Protein AF-K0TPM8-F1 (afdb_monomer_lite)

Foldseek 3Di:
DPPPCLQVQQQPQQVNLQCLQVLFPPVVSNVVSSVVSCCVPPVPDDQQQKWKDKPNDTQDHRHDGDDDDPVSRVVSSVLSVVQDADPPDDPGPDDGDGDMDMDSNDPDDDDDDDHHHDYPVNVVVVVPPPD

Radius of gyration: 16.1 Å; chains: 1; bounding box: 40×42×44 Å

Organism: Thalassiosira oceanica (NCBI:txid159749)

pLDDT: mean 89.98, std 9.5, range [52.56, 98.12]

Secondary structure (DSSP, 8-state):
----SHHHHHHT-HHHHHHHHTT---HHHHHHHHHHHHHHH-TTS--TT-EEEETTEEEEETTEE---SHHHHHHHHHHHHHTPPPSSSSS-S------EEEE-SS-------------HHHHHHHHTS--

InterPro domains:
  IPR002813 Arginine biosynthesis protein ArgJ [PF01960] (10-131)
  IPR002813 Arginine biosynthesis protein ArgJ [PTHR23100] (10-131)
  IPR016117 ArgJ-like domain superfamily [SSF56266] (10-128)
  IPR042195 ArgJ beta chain, C-terminal domain [G3DSA:3.10.20.340] (7-131)

Structure (mmCIF, N/CA/C/O backbone):
data_AF-K0TPM8-F1
#
_entry.id   AF-K0TPM8-F1
#
loop_
_atom_site.group_PDB
_atom_site.id
_atom_site.type_symbol
_atom_site.label_atom_id
_atom_site.label_alt_id
_atom_site.label_comp_id
_atom_site.label_asym_id
_atom_site.label_entity_id
_atom_site.label_seq_id
_atom_site.pdbx_PDB_ins_code
_atom_site.Cartn_x
_atom_site.Cartn_y
_atom_site.Cartn_z
_atom_site.occupancy
_atom_site.B_iso_or_equiv
_atom_site.auth_seq_id
_atom_site.auth_comp_id
_atom_site.auth_asym_id
_atom_site.auth_atom_id
_atom_site.pdbx_PDB_model_num
ATOM 1 N N . THR A 1 1 ? 8.394 -7.664 -21.136 1.00 52.56 1 THR A N 1
ATOM 2 C CA . THR A 1 1 ? 8.492 -8.964 -20.435 1.00 52.56 1 THR A CA 1
ATOM 3 C C . THR A 1 1 ? 7.473 -8.913 -19.336 1.00 52.56 1 THR A C 1
ATOM 5 O O . THR A 1 1 ? 7.536 -7.970 -18.568 1.00 52.56 1 THR A O 1
ATOM 8 N N . THR A 1 2 ? 6.508 -9.832 -19.257 1.00 66.00 2 THR A N 1
ATOM 9 C CA . THR A 1 2 ? 5.529 -9.771 -18.161 1.00 66.00 2 THR A CA 1
ATOM 10 C C . THR A 1 2 ? 6.274 -9.907 -16.834 1.00 66.00 2 THR A C 1
ATOM 12 O O . THR A 1 2 ? 6.936 -10.918 -16.597 1.00 66.00 2 THR A O 1
ATOM 15 N N . ARG A 1 3 ? 6.219 -8.869 -15.996 1.00 77.75 3 ARG A N 1
ATOM 16 C CA . ARG A 1 3 ? 6.777 -8.892 -14.644 1.00 77.75 3 ARG A CA 1
ATOM 17 C C . ARG A 1 3 ? 5.865 -9.796 -13.819 1.00 77.75 3 ARG A C 1
ATOM 19 O O . ARG A 1 3 ? 4.760 -9.399 -13.482 1.00 77.75 3 ARG A O 1
ATOM 26 N N . VAL A 1 4 ? 6.281 -11.039 -13.585 1.00 81.12 4 VAL A N 1
ATOM 27 C CA . VAL A 1 4 ? 5.528 -12.035 -12.800 1.00 81.12 4 VAL A CA 1
ATOM 28 C C . VAL A 1 4 ? 6.154 -12.146 -11.412 1.00 81.12 4 VAL A C 1
ATOM 30 O O . VAL A 1 4 ? 7.380 -12.153 -11.295 1.00 81.12 4 VAL A O 1
ATOM 33 N N . GLY A 1 5 ? 5.336 -12.253 -10.366 1.00 87.88 5 GLY A N 1
ATOM 34 C CA . GLY A 1 5 ? 5.773 -12.459 -8.985 1.00 87.88 5 GLY A CA 1
ATOM 35 C C . GLY A 1 5 ? 5.841 -11.192 -8.129 1.00 87.88 5 GLY A C 1
ATOM 36 O O . GLY A 1 5 ? 6.087 -11.300 -6.924 1.00 87.88 5 GLY A O 1
ATOM 37 N N . TRP A 1 6 ? 5.598 -10.004 -8.697 1.00 91.44 6 TRP A N 1
ATOM 38 C CA . TRP A 1 6 ? 5.507 -8.765 -7.910 1.00 91.44 6 TRP A CA 1
ATOM 39 C C . TRP A 1 6 ? 4.294 -8.804 -6.979 1.00 91.44 6 TRP A C 1
ATOM 41 O O . TRP A 1 6 ? 4.359 -8.300 -5.860 1.00 91.44 6 TRP A O 1
ATOM 51 N N . 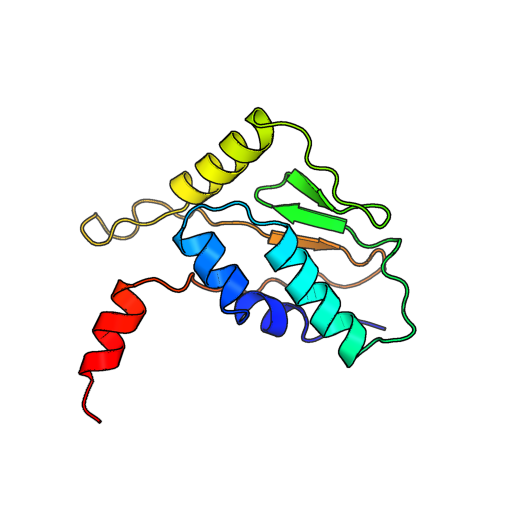GLU A 1 7 ? 3.216 -9.453 -7.415 1.00 93.12 7 GLU A N 1
ATOM 52 C CA . GLU A 1 7 ? 1.956 -9.587 -6.697 1.00 93.12 7 GLU A CA 1
ATOM 53 C C . GLU A 1 7 ? 2.161 -10.337 -5.378 1.00 93.12 7 GLU A C 1
ATOM 55 O O . GLU A 1 7 ? 1.778 -9.865 -4.305 1.00 93.12 7 GLU A O 1
ATOM 60 N N . GLY A 1 8 ? 2.894 -11.453 -5.443 1.00 93.88 8 GLY A N 1
ATOM 61 C CA . GLY A 1 8 ? 3.313 -12.220 -4.278 1.00 93.88 8 GLY A CA 1
ATOM 62 C C . GLY A 1 8 ? 4.295 -11.446 -3.399 1.00 93.88 8 GLY A C 1
ATOM 63 O O . GLY A 1 8 ? 4.244 -11.557 -2.176 1.00 93.88 8 GLY A O 1
ATOM 64 N N . HIS A 1 9 ? 5.181 -10.645 -3.993 1.00 95.38 9 HIS A N 1
ATOM 65 C CA . HIS A 1 9 ? 6.142 -9.845 -3.237 1.00 95.38 9 HIS A CA 1
ATOM 66 C C . HIS A 1 9 ? 5.465 -8.734 -2.422 1.00 95.38 9 HIS A C 1
ATOM 68 O O . HIS A 1 9 ? 5.806 -8.527 -1.258 1.00 95.38 9 HIS A O 1
ATOM 74 N N . LEU A 1 10 ? 4.482 -8.050 -3.011 1.00 96.25 10 LEU A N 1
ATOM 75 C CA . LEU A 1 10 ? 3.739 -6.984 -2.349 1.00 96.25 10 LEU A CA 1
ATOM 76 C C . LEU A 1 10 ? 2.854 -7.528 -1.225 1.00 96.25 10 LEU A C 1
ATOM 78 O O . LEU A 1 10 ? 2.956 -7.058 -0.092 1.00 96.25 10 LEU A O 1
ATOM 82 N N . VAL A 1 11 ? 2.016 -8.528 -1.521 1.00 96.31 11 VAL A N 1
ATOM 83 C CA . VAL A 1 11 ? 1.023 -9.049 -0.565 1.00 96.31 11 VAL A CA 1
ATOM 84 C C . VAL A 1 11 ? 1.669 -9.689 0.669 1.00 96.31 11 VAL A C 1
ATOM 86 O O . VAL A 1 11 ? 1.079 -9.714 1.747 1.00 96.31 11 VAL A O 1
ATOM 89 N N . ASN A 1 12 ? 2.909 -10.170 0.529 1.00 96.50 12 ASN A N 1
ATOM 90 C CA . ASN A 1 12 ? 3.683 -10.762 1.617 1.00 96.50 12 ASN A CA 1
ATOM 91 C C . ASN A 1 12 ? 4.626 -9.772 2.315 1.00 96.50 12 ASN A C 1
ATOM 93 O O . ASN A 1 12 ? 5.325 -10.173 3.244 1.00 96.50 12 ASN A O 1
ATOM 97 N N . SER A 1 13 ? 4.662 -8.497 1.913 1.00 97.81 13 SER A N 1
ATOM 98 C CA . SER A 1 13 ? 5.495 -7.484 2.566 1.00 97.81 13 SER A CA 1
ATOM 99 C C . SER A 1 13 ? 4.988 -7.209 3.988 1.00 97.81 13 SER A C 1
ATOM 101 O O . SER A 1 13 ? 3.905 -6.637 4.145 1.00 97.81 13 SER A O 1
ATOM 103 N N . PRO A 1 14 ? 5.756 -7.537 5.050 1.00 97.31 14 PRO A N 1
ATOM 104 C CA . PRO A 1 14 ? 5.297 -7.332 6.423 1.00 97.31 14 PRO A CA 1
ATOM 105 C C . PRO A 1 14 ? 5.017 -5.859 6.725 1.00 97.31 14 PRO A C 1
ATOM 107 O O . PRO A 1 14 ? 4.062 -5.535 7.419 1.00 97.31 14 PRO A O 1
ATOM 110 N N . LEU A 1 15 ? 5.813 -4.948 6.155 1.00 98.00 15 LEU A N 1
ATOM 111 C CA . LEU A 1 15 ? 5.630 -3.511 6.350 1.00 98.00 15 LEU A CA 1
ATOM 112 C C . LEU A 1 15 ? 4.316 -3.016 5.739 1.00 98.00 15 LEU A C 1
ATOM 114 O O . LEU A 1 15 ? 3.630 -2.214 6.374 1.00 98.00 15 LEU A O 1
ATOM 118 N N . VAL A 1 16 ? 3.963 -3.497 4.542 1.00 98.06 16 VAL A N 1
ATOM 119 C CA . VAL A 1 16 ? 2.693 -3.153 3.885 1.00 98.06 16 VAL A CA 1
ATOM 120 C C . VAL A 1 16 ? 1.528 -3.725 4.685 1.00 98.06 16 VAL A C 1
ATOM 122 O O . VAL A 1 16 ? 0.626 -2.980 5.051 1.00 98.06 16 VAL A O 1
ATOM 125 N N . LYS A 1 17 ? 1.592 -5.006 5.067 1.00 98.12 17 LYS A N 1
ATOM 126 C CA . LYS A 1 17 ? 0.560 -5.656 5.889 1.00 98.12 17 LYS A CA 1
ATOM 127 C C . LYS A 1 17 ? 0.328 -4.935 7.224 1.00 98.12 17 LYS A C 1
ATOM 129 O O . LYS A 1 17 ? -0.817 -4.759 7.626 1.00 98.12 17 LYS A O 1
ATOM 134 N N . CYS A 1 18 ? 1.388 -4.473 7.891 1.00 97.75 18 CYS A N 1
ATOM 135 C CA . CYS A 1 18 ? 1.264 -3.692 9.126 1.00 97.75 18 CYS A CA 1
ATOM 136 C C . CYS A 1 18 ? 0.695 -2.284 8.895 1.00 97.75 18 CYS A C 1
ATOM 138 O O . CYS A 1 18 ? 0.010 -1.765 9.767 1.00 97.75 18 CYS A O 1
ATOM 140 N N . ALA A 1 19 ? 0.997 -1.646 7.759 1.00 97.56 19 ALA A N 1
ATOM 141 C CA . ALA A 1 19 ? 0.415 -0.345 7.420 1.00 97.56 19 ALA A CA 1
ATOM 142 C C . ALA A 1 19 ? -1.101 -0.470 7.197 1.00 97.56 19 ALA A C 1
ATOM 144 O O . ALA A 1 19 ? -1.864 0.325 7.736 1.00 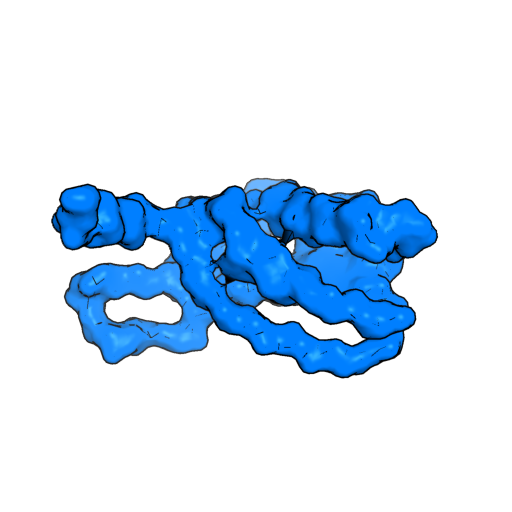97.56 19 ALA A O 1
ATOM 145 N N . ILE A 1 20 ? -1.525 -1.537 6.503 1.00 97.44 20 ILE A N 1
ATOM 146 C CA . ILE A 1 20 ? -2.940 -1.884 6.318 1.00 97.44 20 ILE A CA 1
ATOM 147 C C . ILE A 1 20 ? -3.626 -2.114 7.666 1.00 97.44 20 ILE A C 1
ATOM 149 O O . ILE A 1 20 ? -4.627 -1.466 7.937 1.00 97.44 20 ILE A O 1
ATOM 153 N N . SER A 1 21 ? -3.036 -2.933 8.545 1.00 96.19 21 SER A N 1
ATOM 154 C CA . SER A 1 21 ? -3.585 -3.187 9.889 1.00 96.19 21 SER A CA 1
ATOM 155 C C . SER A 1 21 ? -3.748 -1.912 10.728 1.00 96.19 21 SER A C 1
ATOM 157 O O . SER A 1 21 ? -4.654 -1.810 11.549 1.00 96.19 21 SER A O 1
ATOM 159 N N . GLY A 1 22 ? -2.865 -0.929 10.536 1.00 96.25 22 GLY A N 1
ATOM 160 C CA . GLY A 1 22 ? -2.901 0.343 11.252 1.00 96.25 22 GLY A CA 1
ATOM 161 C C . GLY A 1 22 ? -3.781 1.423 10.621 1.00 96.25 22 GLY A C 1
ATOM 162 O O . GLY A 1 22 ? -3.774 2.536 11.141 1.00 96.25 22 GLY A O 1
ATOM 163 N N . ASN A 1 23 ? -4.473 1.145 9.508 1.00 97.25 23 ASN A N 1
ATOM 164 C CA . ASN A 1 23 ? -5.154 2.158 8.689 1.00 97.25 23 ASN A CA 1
ATOM 165 C C . ASN A 1 23 ? -4.240 3.353 8.331 1.00 97.25 23 ASN A C 1
ATOM 167 O O . ASN A 1 23 ? -4.691 4.497 8.224 1.00 97.25 23 ASN A O 1
ATOM 171 N N . ASP A 1 24 ? -2.940 3.079 8.177 1.00 96.94 24 ASP A N 1
ATOM 172 C CA . ASP A 1 24 ? -1.890 4.047 7.860 1.00 96.94 24 ASP A CA 1
ATOM 173 C C . ASP A 1 24 ? -1.620 4.003 6.347 1.00 96.94 24 ASP A C 1
ATOM 175 O O . ASP A 1 24 ? -1.051 3.009 5.873 1.00 96.94 24 ASP A O 1
ATOM 179 N N . PRO A 1 25 ? -1.999 5.034 5.563 1.00 95.50 25 PRO A N 1
ATOM 180 C CA . PRO A 1 25 ? -1.809 5.070 4.113 1.00 95.50 25 PRO A CA 1
ATOM 181 C C . PRO A 1 25 ? -0.341 5.333 3.738 1.00 95.50 25 PRO A C 1
ATOM 183 O O . PRO A 1 25 ? 0.007 6.277 3.028 1.00 95.50 25 PRO A O 1
ATOM 186 N N . ASN A 1 26 ? 0.553 4.466 4.207 1.00 95.06 26 ASN A N 1
ATOM 187 C CA . ASN A 1 26 ? 1.992 4.582 4.059 1.00 95.06 26 ASN A CA 1
ATOM 188 C C . ASN A 1 26 ? 2.444 4.163 2.657 1.00 95.06 26 ASN A C 1
ATOM 190 O O . ASN A 1 26 ? 2.936 3.056 2.413 1.00 95.06 26 ASN A O 1
ATOM 194 N N . THR A 1 27 ? 2.287 5.080 1.715 1.00 94.25 27 THR A N 1
ATOM 195 C CA . THR A 1 27 ? 2.612 4.870 0.299 1.00 94.25 27 THR A CA 1
ATOM 196 C C . THR A 1 27 ? 4.088 4.582 0.057 1.00 94.25 27 THR A C 1
ATOM 198 O O . THR A 1 27 ? 4.426 3.834 -0.862 1.00 94.25 27 THR A O 1
ATOM 201 N N . GLY A 1 28 ? 4.967 5.073 0.935 1.00 94.75 28 GLY A N 1
ATOM 202 C CA . GLY A 1 28 ? 6.390 4.747 0.930 1.00 94.75 28 GLY A CA 1
ATOM 203 C C . GLY A 1 28 ? 6.663 3.254 1.118 1.00 94.75 28 GLY A C 1
ATOM 204 O O . GLY A 1 28 ? 7.538 2.706 0.450 1.00 94.75 28 GLY A O 1
ATOM 205 N N . ARG A 1 29 ? 5.893 2.557 1.966 1.00 96.81 29 ARG A N 1
ATOM 206 C CA . ARG A 1 29 ? 6.027 1.100 2.149 1.00 96.81 29 ARG A CA 1
ATOM 207 C C . ARG A 1 29 ? 5.560 0.311 0.928 1.00 96.81 29 ARG A C 1
ATOM 209 O O . ARG A 1 29 ? 6.196 -0.683 0.585 1.00 96.81 29 ARG A O 1
ATOM 216 N N . ILE A 1 30 ? 4.498 0.765 0.260 1.00 96.12 30 ILE A N 1
ATOM 217 C CA . ILE A 1 30 ? 3.996 0.156 -0.983 1.00 96.12 30 ILE A CA 1
ATOM 218 C C . ILE A 1 30 ? 5.036 0.327 -2.098 1.00 96.12 30 ILE A C 1
ATOM 220 O O . ILE A 1 30 ? 5.502 -0.658 -2.672 1.00 96.12 30 ILE A O 1
ATOM 224 N N . ALA A 1 31 ? 5.473 1.565 -2.342 1.00 94.88 31 ALA A N 1
ATOM 225 C CA . ALA A 1 31 ? 6.491 1.868 -3.342 1.00 94.88 31 ALA A CA 1
ATOM 226 C C . ALA A 1 31 ? 7.823 1.165 -3.040 1.00 94.88 31 ALA A C 1
ATOM 228 O O . ALA A 1 31 ? 8.464 0.643 -3.947 1.00 94.88 31 ALA A O 1
ATOM 229 N N . GLY A 1 32 ? 8.224 1.090 -1.768 1.00 95.19 32 GLY A N 1
ATOM 230 C CA . GLY A 1 32 ? 9.436 0.395 -1.338 1.00 95.19 32 GLY A CA 1
ATOM 231 C C . GLY A 1 32 ? 9.395 -1.113 -1.594 1.00 95.19 32 GLY A C 1
ATOM 232 O O . GLY A 1 32 ? 10.400 -1.677 -2.024 1.00 95.19 32 GLY A O 1
ATOM 233 N N . ALA A 1 33 ? 8.245 -1.767 -1.392 1.00 96.56 33 ALA A N 1
ATOM 234 C CA . ALA A 1 33 ? 8.079 -3.187 -1.704 1.00 96.56 33 ALA A CA 1
ATOM 235 C C . ALA A 1 33 ? 8.258 -3.454 -3.208 1.00 96.56 33 ALA A C 1
ATOM 237 O O . ALA A 1 33 ? 9.034 -4.326 -3.599 1.00 96.56 33 ALA A O 1
ATOM 238 N N . ILE A 1 34 ? 7.615 -2.653 -4.061 1.00 95.00 34 ILE A N 1
ATOM 239 C CA . ILE A 1 34 ? 7.754 -2.782 -5.519 1.00 95.00 34 ILE A CA 1
ATOM 240 C C . ILE A 1 34 ? 9.154 -2.403 -5.990 1.00 95.00 34 ILE A C 1
ATOM 242 O O . ILE A 1 34 ? 9.746 -3.124 -6.787 1.00 95.00 34 ILE A O 1
ATOM 246 N N . GLY A 1 35 ? 9.733 -1.334 -5.448 1.00 93.00 35 GLY A N 1
ATOM 247 C CA . GLY A 1 35 ? 11.103 -0.927 -5.739 1.00 93.00 35 GLY A CA 1
ATOM 248 C C . GLY A 1 35 ? 12.124 -2.007 -5.377 1.00 93.00 35 GLY A C 1
ATOM 249 O O . GLY A 1 35 ? 13.044 -2.260 -6.151 1.00 93.00 35 GLY A O 1
ATOM 250 N N . SER A 1 36 ? 11.945 -2.700 -4.246 1.00 95.00 36 SER A N 1
ATOM 251 C CA . SER A 1 36 ? 12.804 -3.822 -3.851 1.00 95.00 36 SER A CA 1
ATOM 252 C C . SER A 1 36 ? 12.704 -4.996 -4.827 1.00 95.00 36 SER A C 1
ATOM 254 O O . SER A 1 36 ? 13.730 -5.543 -5.241 1.00 95.00 36 SER A O 1
ATOM 256 N N . PHE A 1 37 ? 11.486 -5.350 -5.245 1.00 94.88 37 PHE A N 1
ATOM 257 C CA . PHE A 1 37 ? 11.260 -6.374 -6.263 1.00 94.88 37 PHE A CA 1
ATOM 258 C C . PHE A 1 37 ? 11.921 -6.000 -7.596 1.00 94.88 37 PHE A C 1
ATOM 260 O O . PHE A 1 37 ? 12.713 -6.776 -8.134 1.00 94.88 37 PHE A O 1
ATOM 267 N N . MET A 1 38 ? 11.654 -4.790 -8.089 1.00 93.62 38 MET A N 1
ATOM 268 C CA . MET A 1 38 ? 12.209 -4.285 -9.343 1.00 93.62 38 MET A CA 1
ATOM 269 C C . MET A 1 38 ? 13.735 -4.246 -9.303 1.00 93.62 38 MET A C 1
ATOM 271 O O . MET A 1 38 ? 14.382 -4.798 -10.184 1.00 93.62 38 MET A O 1
ATOM 275 N N . GLY A 1 39 ? 14.329 -3.698 -8.244 1.00 93.62 39 GLY A N 1
ATOM 276 C CA . GLY A 1 39 ? 15.784 -3.640 -8.105 1.00 93.62 39 GLY A CA 1
ATOM 277 C C . GLY A 1 39 ? 16.450 -5.020 -8.053 1.00 93.62 39 GLY A C 1
ATOM 278 O O . GLY A 1 39 ? 17.578 -5.171 -8.514 1.00 93.62 39 GLY A O 1
ATOM 279 N N . LYS A 1 40 ? 15.765 -6.041 -7.522 1.00 95.25 40 LYS A N 1
ATOM 280 C CA . LYS A 1 40 ? 16.300 -7.405 -7.420 1.00 95.25 40 LYS A CA 1
ATOM 281 C C . LYS A 1 40 ? 16.166 -8.208 -8.715 1.00 95.25 40 LYS A C 1
ATOM 283 O O . LYS A 1 40 ? 17.089 -8.941 -9.061 1.00 95.25 40 LYS A O 1
ATOM 288 N N . PHE A 1 41 ? 15.019 -8.124 -9.385 1.00 93.44 41 PHE A N 1
ATOM 289 C CA . PHE A 1 41 ? 14.686 -8.999 -10.516 1.00 93.44 41 PHE A CA 1
ATOM 290 C C . PHE A 1 41 ? 14.762 -8.297 -11.878 1.00 93.44 41 PHE A C 1
ATOM 292 O O . PHE A 1 41 ? 14.994 -8.959 -12.887 1.00 93.44 41 PHE A O 1
ATOM 299 N N . PHE A 1 42 ? 14.637 -6.970 -11.905 1.00 92.31 42 PHE A N 1
ATOM 300 C CA . PHE A 1 42 ? 14.591 -6.137 -13.109 1.00 92.31 42 PHE A CA 1
ATOM 301 C C . PHE A 1 42 ? 15.476 -4.874 -12.973 1.00 92.31 42 PHE A C 1
ATOM 303 O O . PHE A 1 42 ? 15.008 -3.760 -13.205 1.00 92.31 42 PHE A O 1
ATOM 310 N N . PRO A 1 43 ? 16.772 -5.003 -12.615 1.00 92.62 43 PRO A N 1
ATOM 311 C CA . PRO A 1 43 ? 17.623 -3.868 -12.224 1.00 92.62 43 PRO A CA 1
ATOM 312 C C . PRO A 1 43 ? 17.885 -2.837 -13.333 1.00 92.62 43 PRO A C 1
ATOM 314 O O . PRO A 1 43 ? 18.297 -1.719 -13.039 1.00 92.62 43 PRO A O 1
ATOM 317 N N . ASN A 1 44 ? 17.680 -3.212 -14.598 1.00 91.00 44 ASN A N 1
ATOM 318 C CA . ASN A 1 44 ? 17.907 -2.347 -15.759 1.00 91.00 44 ASN A CA 1
ATOM 319 C C . ASN A 1 44 ? 16.605 -1.788 -16.350 1.00 91.00 44 ASN A C 1
ATOM 321 O O . ASN A 1 44 ? 16.648 -1.088 -17.361 1.00 91.00 44 ASN A O 1
ATOM 325 N N . GLU A 1 45 ? 15.452 -2.133 -15.777 1.00 88.00 45 GLU A N 1
ATOM 326 C CA . GLU A 1 45 ? 14.169 -1.662 -16.279 1.00 88.00 45 GLU A CA 1
ATOM 327 C C . GLU A 1 45 ? 13.791 -0.325 -15.644 1.00 88.00 45 GLU A C 1
ATOM 329 O O . GLU A 1 45 ? 14.004 -0.083 -14.455 1.00 88.00 45 GLU A O 1
ATOM 334 N N . SER A 1 46 ? 13.227 0.560 -16.464 1.00 86.00 46 SER A N 1
ATOM 335 C CA . SER A 1 46 ? 12.735 1.849 -15.997 1.00 86.00 46 SER A CA 1
ATOM 336 C C . SER A 1 46 ? 11.452 1.671 -15.190 1.00 86.00 46 SER A C 1
ATOM 338 O O . SER A 1 46 ? 10.588 0.872 -15.540 1.00 86.00 46 SER A O 1
ATOM 340 N N . VAL A 1 47 ? 11.310 2.477 -14.141 1.00 85.00 47 VAL A N 1
ATOM 341 C CA . VAL A 1 47 ? 10.062 2.638 -13.377 1.00 85.00 47 VAL A CA 1
ATOM 342 C C . VAL A 1 47 ? 9.387 3.983 -13.667 1.00 85.00 47 VAL A C 1
ATOM 344 O O . VAL A 1 47 ? 8.476 4.383 -12.952 1.00 85.00 47 VAL A O 1
ATOM 347 N N . ALA A 1 48 ? 9.849 4.714 -14.688 1.00 86.94 48 ALA A N 1
ATOM 348 C CA . ALA A 1 48 ? 9.336 6.047 -15.011 1.00 86.94 48 ALA A CA 1
ATOM 349 C C . ALA A 1 48 ? 7.847 6.026 -15.389 1.00 86.94 48 ALA A C 1
ATOM 351 O O . ALA A 1 48 ? 7.099 6.897 -14.949 1.00 86.94 48 ALA A O 1
ATOM 352 N N . ASP A 1 49 ? 7.435 4.999 -16.134 1.00 89.62 49 ASP A N 1
ATOM 353 C CA . ASP A 1 49 ? 6.060 4.820 -16.613 1.00 89.62 49 ASP A CA 1
ATOM 354 C C . ASP A 1 49 ? 5.171 4.074 -15.602 1.00 89.62 49 ASP A C 1
ATOM 356 O O . ASP A 1 49 ? 3.991 3.843 -15.854 1.00 89.62 49 ASP A O 1
ATOM 360 N N . MET A 1 50 ? 5.724 3.703 -14.440 1.00 92.44 50 MET A N 1
ATOM 361 C CA . MET A 1 50 ? 4.978 3.023 -13.387 1.00 92.44 50 MET A CA 1
ATOM 362 C C . MET A 1 50 ? 4.021 3.988 -12.685 1.00 92.44 50 MET A C 1
ATOM 364 O O . MET A 1 50 ? 4.388 5.117 -12.337 1.00 92.44 50 MET A O 1
ATOM 368 N N . SER A 1 51 ? 2.822 3.500 -12.379 1.00 95.44 51 SER A N 1
ATOM 369 C CA . SER A 1 51 ? 1.900 4.155 -11.461 1.00 95.44 51 SER A CA 1
ATOM 370 C C . SER A 1 51 ? 1.426 3.212 -10.360 1.00 95.44 51 SER A C 1
ATOM 372 O O . SER A 1 51 ? 1.315 2.002 -10.552 1.00 95.44 51 SER A O 1
ATOM 374 N N . LEU A 1 52 ? 1.174 3.782 -9.184 1.00 96.06 52 LEU A N 1
ATOM 375 C CA . LEU A 1 52 ? 0.616 3.072 -8.039 1.00 96.06 52 LEU A CA 1
ATOM 376 C C . LEU A 1 52 ? -0.667 3.773 -7.609 1.00 96.06 52 LEU A C 1
ATOM 378 O O . LEU A 1 52 ? -0.714 5.010 -7.564 1.00 96.06 52 LEU A O 1
ATOM 382 N N . THR A 1 53 ? -1.675 2.994 -7.231 1.00 97.12 53 THR A N 1
ATOM 383 C CA . THR A 1 53 ? -2.921 3.501 -6.659 1.00 97.12 53 THR A CA 1
ATOM 384 C C . THR A 1 53 ? -3.238 2.851 -5.316 1.00 97.12 53 THR A C 1
ATOM 386 O O . THR A 1 53 ? -2.851 1.713 -5.060 1.00 97.12 53 THR A O 1
ATOM 389 N N . LEU A 1 54 ? -3.940 3.585 -4.453 1.00 97.50 54 LEU A N 1
ATOM 390 C CA . LEU A 1 54 ? -4.504 3.100 -3.192 1.00 97.50 54 LEU A CA 1
ATOM 391 C C . LEU A 1 54 ? -5.942 3.610 -3.077 1.00 97.50 54 LEU A C 1
ATOM 393 O O . LEU A 1 54 ? -6.164 4.813 -3.216 1.00 97.50 54 LEU A O 1
ATOM 397 N N . GLY A 1 55 ? -6.914 2.717 -2.882 1.00 95.62 55 GLY A N 1
ATOM 398 C CA . GLY A 1 55 ? -8.337 3.080 -2.828 1.00 95.62 55 GLY A CA 1
ATOM 399 C C . GLY A 1 55 ? -8.801 3.849 -4.070 1.00 95.62 55 GLY A C 1
ATOM 400 O O . GLY A 1 55 ? -9.550 4.819 -3.977 1.00 95.62 55 GLY A O 1
ATOM 401 N N . GLY A 1 56 ? -8.252 3.504 -5.239 1.00 94.44 56 GLY A N 1
ATOM 402 C CA . GLY A 1 56 ? -8.509 4.200 -6.504 1.00 94.44 56 GLY A CA 1
ATOM 403 C C . GLY A 1 56 ? -7.794 5.548 -6.684 1.00 94.44 56 GLY A C 1
ATOM 404 O O . GLY A 1 56 ? -7.860 6.120 -7.772 1.00 94.44 56 GLY A O 1
ATOM 405 N N . LYS A 1 57 ? -7.065 6.061 -5.685 1.00 95.31 57 LYS A N 1
ATOM 406 C CA . LYS A 1 57 ? -6.262 7.284 -5.831 1.00 95.31 57 LYS A CA 1
ATOM 407 C C . LYS A 1 57 ? -4.866 6.991 -6.328 1.00 95.31 57 LYS A C 1
ATOM 409 O O . LYS A 1 57 ? -4.190 6.133 -5.775 1.00 95.31 57 LYS A O 1
ATOM 414 N N . CYS A 1 58 ? -4.396 7.765 -7.300 1.00 95.38 58 CYS A N 1
ATOM 415 C CA . CYS A 1 58 ? -2.993 7.745 -7.696 1.00 95.38 58 CYS A CA 1
ATOM 416 C C . CYS A 1 58 ? -2.117 8.260 -6.549 1.00 95.38 58 CYS A C 1
ATOM 418 O O . CYS A 1 58 ? -2.321 9.370 -6.062 1.00 95.38 58 CYS A O 1
ATOM 420 N N . ILE A 1 59 ? -1.153 7.443 -6.126 1.00 95.06 59 ILE A N 1
ATOM 421 C CA . ILE A 1 59 ? -0.209 7.768 -5.051 1.00 95.06 59 ILE A CA 1
ATOM 422 C C . ILE A 1 59 ? 1.218 7.957 -5.564 1.00 95.06 59 ILE A C 1
ATOM 424 O O . ILE A 1 59 ? 2.016 8.663 -4.948 1.00 95.06 59 ILE A O 1
ATOM 428 N N . PHE A 1 60 ? 1.533 7.364 -6.714 1.00 94.31 60 PHE A N 1
ATOM 429 C CA . PHE A 1 60 ? 2.824 7.469 -7.375 1.00 94.31 60 PHE A CA 1
ATOM 430 C C . PHE A 1 60 ? 2.616 7.453 -8.885 1.00 94.31 60 PHE A C 1
ATOM 432 O O . PHE A 1 60 ? 1.884 6.609 -9.395 1.00 94.31 60 PHE A O 1
ATOM 439 N N . SER A 1 61 ? 3.255 8.373 -9.600 1.00 93.56 61 SER A N 1
ATOM 440 C CA . SER A 1 61 ? 3.313 8.372 -11.066 1.00 93.56 61 SER A CA 1
ATOM 441 C C . SER A 1 61 ? 4.487 9.217 -11.545 1.00 93.56 61 SER A C 1
ATOM 443 O O . SER A 1 61 ? 4.937 10.119 -10.834 1.00 93.56 61 SER A O 1
ATOM 445 N N . ASN A 1 62 ? 4.978 8.961 -12.761 1.00 89.44 62 ASN A N 1
ATOM 446 C CA . ASN A 1 62 ? 6.069 9.734 -13.369 1.00 89.44 62 ASN A CA 1
ATOM 447 C C . ASN A 1 62 ? 7.312 9.821 -12.460 1.00 89.44 62 ASN A C 1
ATOM 449 O O . ASN A 1 62 ? 7.926 10.881 -12.319 1.00 89.44 62 ASN A O 1
ATOM 453 N N . GLY A 1 63 ? 7.639 8.721 -11.775 1.00 87.50 63 GLY A N 1
ATOM 454 C CA . GLY A 1 63 ? 8.804 8.635 -10.891 1.00 87.50 63 GLY A CA 1
ATOM 455 C C . GLY A 1 63 ? 8.707 9.409 -9.569 1.00 87.50 63 GLY A C 1
ATOM 456 O O . GLY A 1 63 ? 9.728 9.573 -8.902 1.00 87.50 63 GLY A O 1
ATOM 457 N N . LYS A 1 64 ? 7.527 9.903 -9.172 1.00 90.88 64 LYS A N 1
ATOM 458 C CA . LYS A 1 64 ? 7.342 10.669 -7.929 1.00 90.88 64 LYS A CA 1
ATOM 459 C C . LYS A 1 64 ? 6.048 10.314 -7.202 1.00 90.88 64 LYS A C 1
ATOM 461 O O . LYS A 1 64 ? 5.064 9.903 -7.815 1.00 90.88 64 LYS A O 1
ATOM 466 N N . PHE A 1 65 ? 6.037 10.537 -5.890 1.00 92.38 65 PHE A N 1
ATOM 467 C CA . PHE A 1 65 ? 4.797 10.547 -5.116 1.00 92.38 65 PHE A CA 1
ATOM 468 C C . PHE A 1 65 ? 3.946 11.754 -5.513 1.00 92.38 65 PHE A C 1
ATOM 470 O O . PHE A 1 65 ? 4.477 12.839 -5.757 1.00 92.38 65 PHE A O 1
ATOM 477 N N . VAL A 1 66 ? 2.634 11.548 -5.599 1.00 91.75 66 VAL A N 1
ATOM 478 C CA . VAL A 1 66 ? 1.665 12.573 -6.033 1.00 91.75 66 VAL A CA 1
ATOM 479 C C . VAL A 1 66 ? 0.576 12.841 -4.991 1.00 91.75 66 VAL A C 1
ATOM 481 O O . VAL A 1 66 ? -0.462 13.414 -5.305 1.00 91.75 66 VAL A O 1
ATOM 484 N N . LEU A 1 67 ? 0.808 12.423 -3.745 1.00 85.06 67 LEU A N 1
ATOM 485 C CA . LEU A 1 67 ? -0.056 12.752 -2.617 1.00 85.06 67 LEU A CA 1
ATOM 486 C C . LEU A 1 67 ? 0.250 14.152 -2.091 1.00 85.06 67 LEU A C 1
ATOM 488 O O . LEU A 1 67 ? 1.403 14.461 -1.796 1.00 85.06 67 LEU A O 1
ATOM 492 N N . GLU A 1 68 ? -0.787 14.974 -1.934 1.00 80.75 68 GLU A N 1
ATOM 493 C CA . GLU A 1 68 ? -0.664 16.340 -1.425 1.00 80.75 68 GLU A CA 1
ATOM 494 C C . GLU A 1 68 ? -1.722 16.626 -0.348 1.00 80.75 68 GLU A C 1
ATOM 496 O O . GLU A 1 68 ? -2.925 16.595 -0.610 1.00 80.75 68 GLU A O 1
ATOM 501 N N . GLY A 1 69 ? -1.250 16.955 0.859 1.00 86.25 69 GLY A N 1
ATOM 502 C CA . GLY A 1 69 ? -2.047 17.510 1.955 1.00 86.25 69 GLY A CA 1
ATOM 503 C C . GLY A 1 69 ? -2.791 16.500 2.839 1.00 86.25 69 GLY A C 1
ATOM 504 O O . GLY A 1 69 ? -3.221 15.431 2.406 1.00 86.25 69 GLY A O 1
ATOM 505 N N . ASP A 1 70 ? -3.019 16.912 4.087 1.00 89.31 70 ASP A N 1
ATOM 506 C CA . ASP A 1 70 ? -3.640 16.116 5.157 1.00 89.31 70 ASP A CA 1
ATOM 507 C C . ASP A 1 70 ? -5.036 15.580 4.798 1.00 89.31 70 ASP A C 1
ATOM 509 O O . ASP A 1 70 ? -5.474 14.547 5.301 1.00 89.31 70 ASP A O 1
ATOM 513 N N . ALA A 1 71 ? -5.762 16.280 3.922 1.00 91.56 71 ALA A N 1
ATOM 514 C CA . ALA A 1 71 ? -7.090 15.863 3.483 1.00 91.56 71 ALA A CA 1
ATOM 515 C C . ALA A 1 71 ? -7.049 14.539 2.707 1.00 91.56 71 ALA A C 1
ATOM 517 O O . ALA A 1 71 ? -7.918 13.692 2.906 1.00 91.56 71 ALA A O 1
ATOM 518 N N . VAL A 1 72 ? -6.037 14.349 1.854 1.00 91.94 72 VAL A N 1
ATOM 519 C CA . VAL A 1 72 ? -5.899 13.127 1.055 1.00 91.94 72 VAL A CA 1
ATOM 520 C C . VAL A 1 72 ? -5.435 11.967 1.930 1.00 91.94 72 VAL A C 1
ATOM 522 O O . VAL A 1 72 ? -5.970 10.869 1.805 1.00 91.94 72 VAL A O 1
ATOM 525 N N . GLU A 1 73 ? -4.503 12.207 2.855 1.00 92.62 73 GLU A N 1
ATOM 526 C CA . GLU A 1 73 ? -4.093 11.190 3.833 1.00 92.62 73 GLU A CA 1
ATOM 527 C C . GLU A 1 73 ? -5.277 10.727 4.683 1.00 92.62 73 GLU A C 1
ATOM 529 O O . GLU A 1 73 ? -5.503 9.528 4.836 1.00 92.62 73 GLU A O 1
ATOM 534 N N . LYS A 1 74 ? -6.095 11.667 5.170 1.00 95.44 74 LYS A N 1
ATOM 535 C CA . LYS A 1 74 ? -7.302 11.344 5.933 1.00 95.44 74 LYS A CA 1
ATOM 536 C C . LYS A 1 74 ? -8.307 10.541 5.112 1.00 95.44 74 LYS A C 1
ATOM 538 O O . LYS A 1 74 ? -8.915 9.615 5.634 1.00 95.44 74 LYS A O 1
ATOM 543 N N . GLU A 1 75 ? -8.493 10.883 3.843 1.00 96.00 75 GLU A N 1
ATOM 544 C CA . GLU A 1 75 ? -9.393 10.146 2.958 1.00 96.00 75 GLU A CA 1
ATOM 545 C C . GLU A 1 75 ? -8.930 8.701 2.742 1.00 96.00 75 GLU A C 1
ATOM 547 O O . GLU A 1 75 ? -9.740 7.782 2.838 1.00 96.00 75 GLU A O 1
ATOM 552 N N . LEU A 1 76 ? -7.633 8.486 2.515 1.00 96.75 76 LEU A N 1
ATOM 553 C CA . LEU A 1 76 ? -7.070 7.144 2.357 1.00 96.75 76 LEU A CA 1
ATOM 554 C C . LEU A 1 76 ? -7.122 6.339 3.657 1.00 96.75 76 LEU A C 1
ATOM 556 O O . LEU A 1 76 ? -7.471 5.163 3.627 1.00 96.75 76 LEU A O 1
ATOM 560 N N . SER A 1 77 ? -6.834 6.971 4.796 1.00 97.25 77 SER A N 1
ATOM 561 C CA . SER A 1 77 ? -6.967 6.336 6.109 1.00 97.25 77 SER A CA 1
ATOM 562 C C . SER A 1 77 ? -8.418 5.927 6.392 1.00 97.25 77 SER A C 1
ATOM 564 O O . SER A 1 77 ? -8.661 4.801 6.819 1.00 97.25 77 SER A O 1
ATOM 566 N N . ASN A 1 78 ? -9.393 6.785 6.066 1.00 97.56 78 ASN A N 1
ATOM 567 C CA . ASN A 1 78 ? -10.816 6.451 6.170 1.00 97.56 78 ASN A CA 1
ATOM 568 C C . ASN A 1 78 ? -11.198 5.289 5.248 1.00 97.56 78 ASN A C 1
ATOM 570 O O . ASN A 1 78 ? -11.898 4.388 5.685 1.00 97.56 78 ASN A O 1
ATOM 574 N N . HIS A 1 79 ? -10.717 5.275 4.002 1.00 97.44 79 HIS A N 1
ATOM 575 C CA . HIS A 1 79 ? -10.948 4.157 3.087 1.00 97.44 79 HIS A CA 1
ATOM 576 C C . HIS A 1 79 ? -10.429 2.827 3.664 1.00 97.44 79 HIS A C 1
ATOM 578 O O . HIS A 1 79 ? -11.121 1.813 3.591 1.00 97.44 79 HIS A O 1
ATOM 584 N N . MET A 1 80 ? -9.240 2.837 4.278 1.00 97.50 80 MET A N 1
ATOM 585 C CA . MET A 1 80 ? -8.676 1.654 4.934 1.00 97.50 80 MET A CA 1
ATOM 586 C C . MET A 1 80 ? -9.511 1.223 6.143 1.00 97.50 80 MET A C 1
ATOM 588 O O . MET A 1 80 ? -9.848 0.047 6.258 1.00 97.50 80 MET A O 1
ATOM 592 N N . ALA A 1 81 ? -9.915 2.179 6.984 1.00 96.31 81 ALA A N 1
ATOM 593 C CA . ALA A 1 81 ? -10.761 1.918 8.145 1.00 96.31 81 ALA A CA 1
ATOM 594 C C . ALA A 1 81 ? -12.145 1.382 7.748 1.00 96.31 81 ALA A C 1
ATOM 596 O O . ALA A 1 81 ? -12.651 0.458 8.376 1.00 96.31 81 ALA A O 1
ATOM 597 N N . ASP A 1 82 ? -12.737 1.898 6.670 1.00 95.19 82 ASP A N 1
ATOM 598 C CA . ASP A 1 82 ? -14.007 1.406 6.142 1.00 95.19 82 ASP A CA 1
ATOM 599 C C . ASP A 1 82 ? -13.887 -0.041 5.642 1.00 95.19 82 ASP A C 1
ATOM 601 O O . ASP A 1 82 ? -14.873 -0.777 5.654 1.00 95.19 82 ASP A O 1
ATOM 605 N N . ALA A 1 83 ? -12.707 -0.472 5.190 1.00 95.06 83 ALA A N 1
ATOM 606 C CA . ALA A 1 83 ? -12.446 -1.843 4.755 1.00 95.06 83 ALA A CA 1
ATOM 607 C C . ALA A 1 83 ? -12.093 -2.808 5.902 1.00 95.06 83 ALA A C 1
ATOM 609 O O . ALA A 1 83 ? -11.980 -4.014 5.664 1.00 95.06 83 ALA A O 1
ATOM 610 N N . GLN A 1 84 ? -11.932 -2.310 7.127 1.00 92.31 84 GLN A N 1
ATOM 611 C CA . GLN A 1 84 ? -11.601 -3.122 8.290 1.00 92.31 84 GLN A CA 1
ATOM 612 C C . GLN A 1 84 ? -12.807 -3.951 8.750 1.00 92.31 84 GLN A C 1
ATOM 614 O O . GLN A 1 84 ? -13.915 -3.439 8.879 1.00 92.31 84 GLN A O 1
ATOM 619 N N . LEU A 1 85 ? -12.574 -5.232 9.042 1.00 87.81 85 LEU A N 1
ATOM 620 C CA . LEU A 1 85 ? -13.570 -6.112 9.652 1.00 87.81 85 LEU A CA 1
ATOM 621 C C . LEU A 1 85 ? -13.378 -6.141 11.173 1.00 87.81 85 LEU A C 1
ATOM 623 O O . LEU A 1 85 ? -12.252 -6.297 11.645 1.00 87.81 85 LEU A O 1
ATOM 627 N N . ASP A 1 86 ? -14.475 -6.014 11.922 1.00 75.00 86 ASP A N 1
ATOM 628 C CA . ASP A 1 86 ? -14.486 -6.218 13.375 1.00 75.00 86 ASP A CA 1
ATOM 629 C C . ASP A 1 86 ? -14.410 -7.722 13.712 1.00 75.00 86 ASP A C 1
ATOM 631 O O . ASP A 1 86 ? -14.954 -8.574 13.003 1.00 75.00 86 ASP A O 1
ATOM 635 N N . GLU A 1 87 ? -13.743 -8.055 14.815 1.00 66.62 87 GLU A N 1
ATOM 636 C CA . GLU A 1 87 ? -13.546 -9.422 15.307 1.00 66.62 87 GLU A CA 1
ATOM 637 C C . GLU A 1 87 ? -14.820 -10.024 15.920 1.00 66.62 87 GLU A C 1
ATOM 639 O O . GLU A 1 87 ? -14.949 -11.247 16.010 1.00 66.62 87 GLU A O 1
ATOM 644 N N . LEU A 1 88 ? -15.762 -9.180 16.355 1.00 65.38 88 LEU A N 1
ATOM 645 C CA . LEU A 1 88 ? -16.924 -9.586 17.159 1.00 65.38 88 LEU A CA 1
ATOM 646 C C . LEU A 1 88 ? -18.280 -9.437 16.439 1.00 65.38 88 LEU A C 1
ATOM 648 O O . LEU A 1 88 ? -19.324 -9.722 17.033 1.00 65.38 88 LEU A O 1
ATOM 652 N N . GLY A 1 89 ? -18.273 -8.999 15.177 1.00 64.94 89 GLY A N 1
ATOM 653 C CA . GLY A 1 89 ? -19.464 -8.687 14.381 1.00 64.94 89 GLY A CA 1
ATOM 654 C C . GLY A 1 89 ? -20.126 -9.872 13.660 1.00 64.94 89 GLY A C 1
ATOM 655 O O . GLY A 1 89 ? -19.704 -11.028 13.746 1.00 64.94 89 GLY A O 1
ATOM 656 N N . VAL A 1 90 ? -21.195 -9.582 12.903 1.00 67.88 90 VAL A N 1
ATOM 657 C CA . VAL A 1 90 ? -21.842 -10.559 12.004 1.00 67.88 90 VAL A CA 1
ATOM 658 C C . VAL A 1 90 ? -20.942 -10.765 10.791 1.00 67.88 90 VAL A C 1
ATOM 660 O O . VAL A 1 90 ? -20.723 -9.849 10.006 1.00 67.88 90 VAL A O 1
ATOM 663 N N . PHE A 1 91 ? -20.413 -11.974 10.631 1.00 68.00 91 PHE A N 1
ATOM 664 C CA . PHE A 1 91 ? -19.374 -12.234 9.643 1.00 68.00 91 PHE A CA 1
ATOM 665 C C . PHE A 1 91 ? -19.922 -12.462 8.217 1.00 68.00 91 PHE A C 1
ATOM 667 O O . PHE A 1 91 ? -20.757 -13.357 8.036 1.00 68.00 91 PHE A O 1
ATOM 674 N N . PRO A 1 92 ? -19.381 -11.787 7.180 1.00 71.38 92 PRO A N 1
ATOM 675 C CA . PRO A 1 92 ? -18.678 -10.499 7.201 1.00 71.38 92 PRO A CA 1
ATOM 676 C C . PRO A 1 92 ? -19.659 -9.316 7.097 1.00 71.38 92 PRO A C 1
ATOM 678 O O . PRO A 1 92 ? -20.634 -9.373 6.345 1.00 71.38 92 PRO A O 1
ATOM 681 N N . GLU A 1 93 ? -19.368 -8.215 7.795 1.00 81.69 93 GLU A N 1
ATOM 682 C CA . GLU A 1 93 ? -20.228 -7.018 7.813 1.00 81.69 93 GLU A CA 1
ATOM 683 C C . GLU A 1 93 ? -20.310 -6.323 6.444 1.00 81.69 93 GLU A C 1
ATOM 685 O O . GLU A 1 93 ? -21.287 -5.642 6.125 1.00 81.69 93 GLU A O 1
ATOM 690 N N . HIS A 1 94 ? -19.283 -6.511 5.613 1.00 89.00 94 HIS A N 1
ATOM 691 C CA . HIS A 1 94 ? -19.200 -6.014 4.246 1.00 89.00 94 HIS A CA 1
ATOM 692 C C . HIS A 1 94 ? -18.153 -6.801 3.437 1.00 89.00 94 HIS A C 1
ATOM 694 O O . HIS A 1 94 ? -17.385 -7.594 3.972 1.00 89.00 94 HIS A O 1
ATOM 700 N N . GLN A 1 95 ? -18.099 -6.552 2.126 1.00 90.38 95 GLN A N 1
ATOM 701 C CA . GLN A 1 95 ? -17.104 -7.117 1.201 1.00 90.38 95 GLN A CA 1
ATOM 702 C C . GLN A 1 95 ? -16.216 -6.010 0.617 1.00 90.38 95 GLN A C 1
ATOM 704 O O . GLN A 1 95 ? -16.102 -5.865 -0.597 1.00 90.38 95 GLN A O 1
ATOM 709 N N . ARG A 1 96 ? -15.660 -5.165 1.490 1.00 94.31 96 ARG A N 1
ATOM 710 C CA . ARG A 1 96 ? -14.778 -4.058 1.078 1.00 94.31 96 ARG A CA 1
ATOM 711 C C . ARG A 1 96 ? -13.332 -4.499 1.238 1.00 94.31 96 ARG A C 1
ATOM 713 O O . ARG A 1 96 ? -13.045 -5.338 2.087 1.00 94.31 96 ARG A O 1
ATOM 720 N N . PHE A 1 97 ? -12.455 -3.935 0.422 1.00 96.56 97 PHE A N 1
ATOM 721 C CA . PHE A 1 97 ? -11.034 -4.237 0.411 1.00 96.56 97 PHE A CA 1
ATOM 722 C C . PHE A 1 97 ? -10.242 -2.939 0.492 1.00 96.56 97 PHE A C 1
ATOM 724 O O . PHE A 1 97 ? -10.760 -1.866 0.206 1.00 96.56 97 PHE A O 1
ATOM 731 N N . VAL A 1 98 ? -8.973 -3.060 0.869 1.00 97.62 98 VAL A N 1
ATOM 732 C CA . VAL A 1 98 ? -7.987 -2.016 0.603 1.00 97.62 98 VAL A CA 1
ATOM 733 C C . VAL A 1 98 ? -7.382 -2.319 -0.759 1.00 97.62 98 VAL A C 1
ATOM 735 O O . VAL A 1 98 ? -6.542 -3.215 -0.880 1.00 97.62 98 VAL A O 1
ATOM 738 N N . GLU A 1 99 ? -7.838 -1.632 -1.805 1.00 97.56 99 GLU A N 1
ATOM 739 C CA . GLU A 1 99 ? -7.350 -1.886 -3.158 1.00 97.56 99 GLU A CA 1
ATOM 740 C C . GLU A 1 99 ? -6.020 -1.170 -3.406 1.00 97.56 99 GLU A C 1
ATOM 742 O O . GLU A 1 99 ? -5.927 0.055 -3.317 1.00 97.56 99 GLU A O 1
ATOM 747 N N . ILE A 1 100 ? -4.992 -1.940 -3.770 1.00 97.69 100 ILE A N 1
ATOM 748 C CA . ILE A 1 100 ? -3.697 -1.424 -4.222 1.00 97.69 100 ILE A CA 1
ATOM 749 C C . ILE A 1 100 ? -3.537 -1.784 -5.695 1.00 97.69 100 ILE A C 1
ATOM 751 O O . ILE A 1 100 ? -3.493 -2.964 -6.044 1.00 97.69 100 ILE A O 1
ATOM 755 N N . GLY A 1 101 ? -3.451 -0.773 -6.554 1.00 96.12 101 GLY A N 1
ATOM 756 C CA . GLY A 1 101 ? -3.222 -0.949 -7.984 1.00 96.12 101 GLY A CA 1
ATOM 757 C C . GLY A 1 101 ? -1.775 -0.666 -8.356 1.00 96.12 101 GLY A C 1
ATOM 758 O O . GLY A 1 101 ? -1.144 0.240 -7.807 1.00 96.12 101 GLY A O 1
ATOM 759 N N . ILE A 1 102 ? -1.252 -1.444 -9.301 1.00 94.81 102 ILE A N 1
ATOM 760 C CA . ILE A 1 102 ? 0.085 -1.266 -9.864 1.00 94.81 102 ILE A CA 1
ATOM 761 C C . ILE A 1 102 ? -0.038 -1.386 -11.370 1.00 94.81 102 ILE A C 1
ATOM 763 O O . ILE A 1 102 ? -0.395 -2.445 -1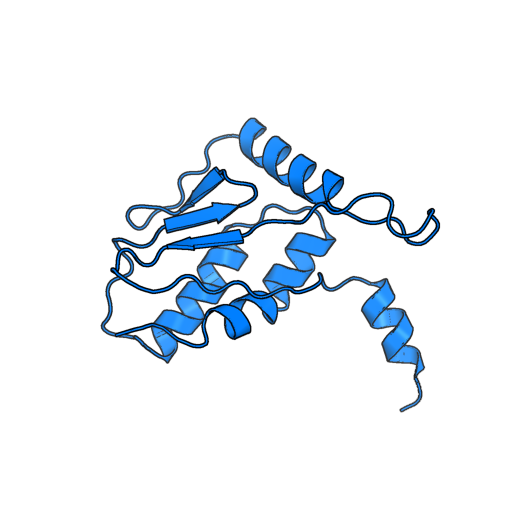1.880 1.00 94.81 102 ILE A O 1
ATOM 767 N N . ASP A 1 103 ? 0.282 -0.300 -12.059 1.00 93.94 103 ASP A N 1
ATOM 768 C CA . ASP A 1 103 ? 0.451 -0.295 -13.502 1.00 93.94 103 ASP A CA 1
ATOM 769 C C . ASP A 1 103 ? 1.929 -0.078 -13.807 1.00 93.94 103 ASP A C 1
ATOM 771 O O . ASP A 1 103 ? 2.578 0.825 -13.280 1.00 93.94 103 ASP A O 1
ATOM 775 N N . PHE A 1 104 ? 2.463 -0.944 -14.647 1.00 91.19 104 PHE A N 1
ATOM 776 C CA . PHE A 1 104 ? 3.854 -0.950 -15.051 1.00 91.19 104 PHE A CA 1
ATOM 777 C C . PHE A 1 104 ? 4.112 -0.191 -16.366 1.00 91.19 104 PHE A C 1
ATOM 779 O O . PHE A 1 104 ? 5.262 -0.154 -16.808 1.00 91.19 104 PHE A O 1
ATOM 786 N N . GLY A 1 105 ? 3.076 0.377 -16.996 1.00 88.69 105 GLY A N 1
ATOM 787 C CA . GLY A 1 105 ? 3.166 1.131 -18.250 1.00 88.69 105 GLY A CA 1
ATOM 788 C C . GLY A 1 105 ? 3.356 0.254 -19.494 1.00 88.69 105 GLY A C 1
ATOM 789 O O . GLY A 1 105 ? 3.691 0.756 -20.566 1.00 88.69 105 GLY A O 1
ATOM 790 N N . GLU A 1 106 ? 3.162 -1.061 -19.371 1.00 81.75 106 GLU A N 1
ATOM 791 C CA . GLU A 1 106 ? 3.327 -2.032 -20.457 1.00 81.75 106 GLU A CA 1
ATOM 792 C C . GLU A 1 106 ? 1.990 -2.663 -20.853 1.00 81.75 106 GLU A C 1
ATOM 794 O O . GLU A 1 106 ? 1.110 -2.878 -20.025 1.00 81.75 106 GLU A O 1
ATOM 799 N N . SER A 1 107 ? 1.853 -3.048 -22.125 1.00 71.38 107 SER A N 1
ATOM 800 C CA . SER A 1 107 ? 0.734 -3.885 -2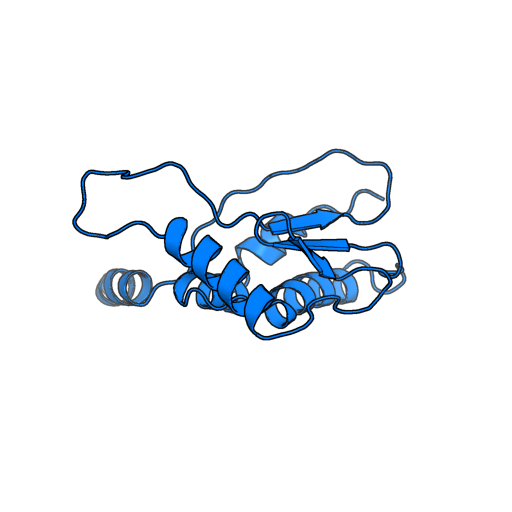2.558 1.00 71.38 107 SER A CA 1
ATOM 801 C C . SER A 1 107 ? 0.880 -5.288 -21.958 1.00 71.38 107 SER A C 1
ATOM 803 O O . SER A 1 107 ? 1.845 -5.993 -22.269 1.00 71.38 107 SER A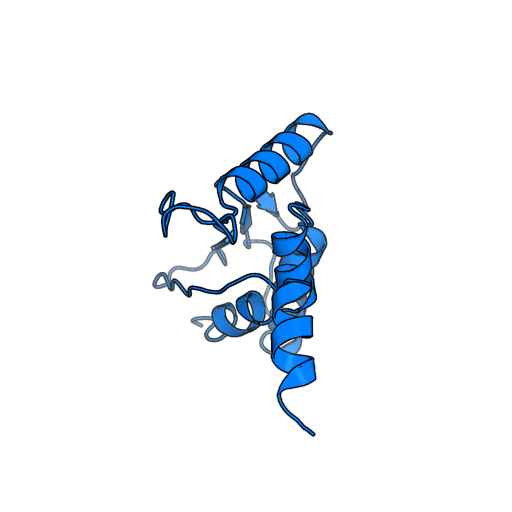 O 1
ATOM 805 N N . GLY A 1 108 ? -0.072 -5.708 -21.127 1.00 74.06 108 GLY A N 1
ATOM 806 C CA . GLY A 1 108 ? -0.029 -6.990 -20.430 1.00 74.06 108 GLY A CA 1
ATOM 807 C C . GLY A 1 108 ? -1.410 -7.494 -20.024 1.00 74.06 108 GLY A C 1
ATOM 808 O O . GLY A 1 108 ? -2.428 -6.910 -20.384 1.00 74.06 108 GLY A O 1
ATOM 809 N N . ALA A 1 109 ? -1.425 -8.618 -19.312 1.00 81.75 109 ALA A N 1
ATOM 810 C CA . ALA A 1 109 ? -2.627 -9.141 -18.676 1.00 81.75 109 ALA A CA 1
ATOM 811 C C . ALA A 1 109 ? -2.696 -8.666 -17.222 1.00 81.75 109 ALA A C 1
ATOM 813 O O . ALA A 1 109 ? -1.663 -8.580 -16.553 1.00 81.75 109 ALA A O 1
ATOM 814 N N . ASP A 1 110 ? -3.913 -8.436 -16.741 1.00 88.06 110 ASP A N 1
ATOM 815 C CA . ASP A 1 110 ? -4.157 -8.087 -15.348 1.00 88.06 110 ASP A CA 1
ATOM 816 C C . ASP A 1 110 ? -4.046 -9.322 -14.450 1.00 88.06 110 ASP A C 1
ATOM 818 O O . ASP A 1 110 ? -4.490 -10.422 -14.796 1.00 88.06 110 ASP A O 1
ATOM 822 N N . VAL A 1 111 ? -3.466 -9.125 -13.267 1.00 91.38 111 VAL A N 1
ATOM 823 C CA . VAL A 1 111 ? -3.377 -10.138 -12.213 1.00 91.38 111 VAL A CA 1
ATOM 824 C C . VAL A 1 111 ? -3.893 -9.532 -10.917 1.00 91.38 111 VAL A C 1
ATOM 826 O O . VAL A 1 111 ? -3.497 -8.437 -10.524 1.00 91.38 111 VAL A O 1
ATOM 829 N N . THR A 1 112 ? -4.761 -10.269 -10.228 1.00 93.75 112 THR A N 1
ATOM 830 C CA . THR A 1 112 ? -5.274 -9.898 -8.907 1.00 93.75 112 THR A CA 1
ATOM 831 C C . THR A 1 112 ? -4.915 -10.984 -7.908 1.00 93.75 112 THR A C 1
ATOM 833 O O . THR A 1 112 ? -5.171 -12.165 -8.140 1.00 93.75 112 THR A O 1
ATOM 836 N N . VAL A 1 113 ? -4.341 -10.575 -6.779 1.00 95.50 113 VAL A N 1
ATOM 837 C CA . VAL A 1 113 ? -4.050 -11.448 -5.640 1.00 95.50 113 VAL A CA 1
ATOM 838 C C . VAL A 1 113 ? -4.713 -10.864 -4.406 1.00 95.50 113 VAL A C 1
ATOM 840 O O . VAL A 1 113 ? -4.709 -9.652 -4.206 1.00 95.50 113 VAL A O 1
ATOM 843 N N . LEU A 1 114 ? -5.283 -11.739 -3.583 1.00 95.94 114 LEU A N 1
ATOM 844 C CA . LEU A 1 114 ? -5.871 -11.367 -2.305 1.00 95.94 114 LEU A CA 1
ATOM 845 C C . LEU A 1 114 ? -4.886 -11.652 -1.176 1.00 95.94 114 LEU A C 1
ATOM 847 O O . LEU A 1 114 ? -4.170 -12.654 -1.188 1.00 95.94 114 LEU A O 1
ATOM 851 N N . GLY A 1 115 ? -4.889 -10.770 -0.187 1.00 94.75 115 GLY A N 1
ATOM 852 C CA . GLY A 1 115 ? -4.142 -10.932 1.047 1.00 94.75 115 GLY A CA 1
ATOM 853 C C . GLY A 1 115 ? -4.943 -10.461 2.244 1.00 94.75 115 GLY A C 1
ATOM 854 O O . GLY A 1 115 ? -6.085 -10.028 2.124 1.00 94.75 115 GLY A O 1
ATOM 855 N N . SER A 1 116 ? -4.295 -10.531 3.396 1.00 94.62 116 SER A N 1
ATOM 856 C CA . SER A 1 116 ? -4.760 -9.931 4.640 1.00 94.62 116 SER A CA 1
ATOM 857 C C . SER A 1 116 ? -3.697 -8.976 5.166 1.00 94.62 116 SER A C 1
ATOM 859 O O . SER A 1 116 ? -2.543 -8.995 4.725 1.00 94.62 116 SER A O 1
ATOM 861 N N . ASP A 1 117 ? -4.049 -8.181 6.153 1.00 95.88 117 ASP A N 1
ATOM 862 C CA . ASP A 1 117 ? -3.106 -7.434 6.965 1.00 95.88 117 ASP A CA 1
ATOM 863 C C . ASP A 1 117 ? -2.314 -8.355 7.925 1.00 95.88 117 ASP A C 1
ATOM 865 O O . ASP A 1 117 ? -2.343 -9.590 7.822 1.00 95.88 117 ASP A O 1
ATOM 869 N N . LEU A 1 118 ? -1.487 -7.751 8.783 1.00 95.69 118 LEU A N 1
ATOM 870 C CA . LEU A 1 118 ? -0.729 -8.431 9.838 1.00 95.69 118 LEU A CA 1
ATOM 871 C C . LEU A 1 118 ? -1.074 -7.770 11.172 1.00 95.69 118 LEU A C 1
ATOM 873 O O . LEU A 1 118 ? -0.449 -6.777 11.547 1.00 95.69 118 LEU A O 1
ATOM 877 N N . THR A 1 119 ? -2.078 -8.315 11.856 1.00 93.44 119 THR A N 1
ATOM 878 C CA . THR A 1 119 ? -2.598 -7.768 13.114 1.00 93.44 119 THR A CA 1
ATOM 879 C C . THR A 1 119 ? -1.810 -8.253 14.328 1.00 93.44 119 THR A C 1
ATOM 881 O O . THR A 1 119 ? -1.026 -9.209 14.264 1.00 93.44 119 THR A O 1
ATOM 884 N N . ARG A 1 120 ? -2.023 -7.597 15.474 1.00 91.44 120 ARG A N 1
ATOM 885 C CA . ARG A 1 120 ? -1.456 -8.050 16.753 1.00 91.44 120 ARG A CA 1
ATOM 886 C C . ARG A 1 120 ? -2.064 -9.384 17.164 1.00 91.44 120 ARG A C 1
ATOM 888 O O . ARG A 1 120 ? -1.361 -10.243 17.681 1.00 91.44 120 ARG A O 1
ATOM 895 N N . GLU A 1 121 ? -3.345 -9.553 16.893 1.00 88.69 121 GLU A N 1
ATOM 896 C CA . GLU A 1 121 ? -4.161 -10.708 17.225 1.00 88.69 121 GLU A CA 1
ATOM 897 C C . GLU A 1 121 ? -3.729 -11.915 16.400 1.00 88.69 121 GLU A C 1
ATOM 899 O O . GLU A 1 121 ? -3.559 -12.995 16.958 1.00 88.69 121 GLU A O 1
ATOM 904 N N . TYR A 1 122 ? -3.395 -11.726 15.116 1.00 89.25 122 TYR A N 1
ATOM 905 C CA . TYR A 1 122 ? -2.759 -12.765 14.306 1.00 89.25 122 TYR A CA 1
ATOM 906 C C . TYR A 1 122 ? -1.474 -13.273 14.970 1.00 89.25 122 TYR A C 1
ATOM 908 O O . TYR A 1 122 ? -1.262 -14.483 15.068 1.00 89.25 122 TYR A O 1
ATOM 916 N N . VAL A 1 123 ? -0.617 -12.362 15.445 1.00 90.00 123 VAL A N 1
ATOM 917 C CA . VAL A 1 123 ? 0.622 -12.737 16.140 1.00 90.00 123 VAL A CA 1
ATOM 918 C C . VAL A 1 123 ? 0.315 -13.436 17.463 1.00 90.00 123 VAL A C 1
ATOM 920 O O . VAL A 1 123 ? 0.890 -14.488 17.713 1.00 90.00 123 VAL A O 1
ATOM 923 N N . ALA A 1 124 ? -0.591 -12.899 18.283 1.00 89.88 124 ALA A N 1
ATOM 924 C CA . ALA A 1 124 ? -0.956 -13.466 19.581 1.00 89.88 124 ALA A CA 1
ATOM 925 C C . ALA A 1 124 ? -1.524 -14.886 19.443 1.00 89.88 124 ALA A C 1
ATOM 927 O O . ALA A 1 124 ? -1.014 -15.817 20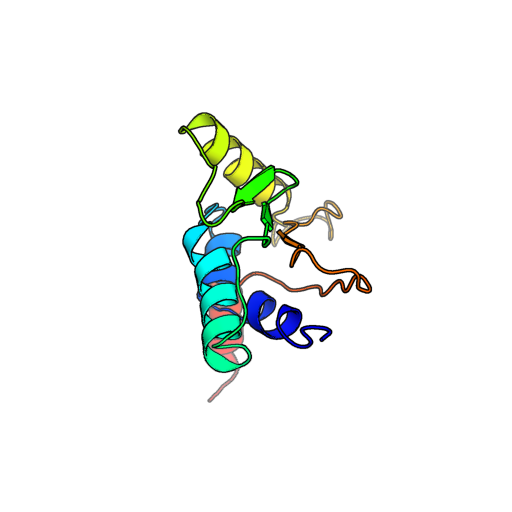.060 1.00 89.88 124 ALA A O 1
ATOM 928 N N . VAL A 1 125 ? -2.502 -15.068 18.550 1.00 86.88 125 VAL A N 1
ATOM 929 C CA . VAL A 1 125 ? -3.119 -16.367 18.263 1.00 86.88 125 VAL A CA 1
ATOM 930 C C . VAL A 1 125 ? -2.068 -17.386 17.840 1.00 86.88 125 VAL A C 1
ATOM 932 O O . VAL A 1 125 ? -2.122 -18.515 18.310 1.00 86.88 125 VAL A O 1
ATOM 935 N N . ASN A 1 126 ? -1.107 -17.007 16.987 1.00 86.94 126 ASN A N 1
ATOM 936 C CA . ASN A 1 126 ? -0.089 -17.925 16.465 1.00 86.94 126 ASN A CA 1
ATOM 937 C C . ASN A 1 126 ? 1.110 -18.144 17.404 1.00 86.94 126 ASN A C 1
ATOM 939 O O . ASN A 1 126 ? 1.734 -19.202 17.347 1.00 86.94 126 ASN A O 1
ATOM 943 N N . ALA A 1 127 ? 1.436 -17.186 18.273 1.00 85.88 127 ALA A N 1
ATOM 944 C CA . ALA A 1 127 ? 2.523 -17.315 19.245 1.00 85.88 127 ALA A CA 1
ATOM 945 C C . ALA A 1 127 ? 2.227 -18.390 20.305 1.00 85.88 127 ALA A C 1
ATOM 947 O O . ALA A 1 127 ? 3.145 -19.052 20.790 1.00 85.88 127 ALA A O 1
ATOM 948 N N . ASP A 1 128 ? 0.945 -18.609 20.603 1.00 80.75 128 ASP A N 1
ATOM 949 C CA . ASP A 1 128 ? 0.489 -19.541 21.633 1.00 80.75 128 ASP A CA 1
ATOM 950 C C . ASP A 1 128 ? 0.281 -20.986 21.122 1.00 80.75 128 ASP A C 1
ATOM 952 O O . ASP A 1 128 ? -0.076 -21.870 21.906 1.00 80.75 128 ASP A O 1
ATOM 956 N N . TYR A 1 129 ? 0.553 -21.287 19.839 1.00 69.19 129 TYR A N 1
ATOM 957 C CA . TYR A 1 129 ? 0.314 -22.619 19.233 1.00 69.19 129 TYR A CA 1
ATOM 958 C C . TYR A 1 129 ? 1.187 -23.772 19.768 1.00 69.19 129 TYR A C 1
ATOM 960 O O . TYR A 1 129 ? 0.995 -24.912 19.346 1.00 69.19 129 TYR A O 1
ATOM 968 N N . ARG A 1 130 ? 2.047 -23.521 20.765 1.00 58.41 130 ARG A N 1
ATOM 969 C CA . ARG A 1 130 ? 3.125 -24.393 21.274 1.00 58.41 130 ARG A CA 1
ATOM 970 C C . ARG A 1 130 ? 4.359 -24.397 20.364 1.00 58.41 130 ARG A C 1
ATOM 972 O O . ARG A 1 130 ? 4.274 -24.707 19.180 1.00 58.41 130 ARG A O 1
ATOM 979 N N . SER A 1 131 ? 5.503 -24.072 20.970 1.00 56.41 131 SER A N 1
ATOM 980 C CA . SER A 1 131 ? 6.861 -24.334 20.470 1.00 56.41 131 SER A CA 1
ATOM 981 C C . SER A 1 131 ? 7.213 -25.814 20.535 1.00 56.41 131 SER A C 1
ATOM 983 O O . SER A 1 131 ? 6.868 -26.419 21.580 1.00 56.41 131 SER A O 1
#

Sequence (131 aa):
TTRVGWEGHLVNSPLVKCAISGNDPNTGRIAGAIGSFMGKFFPNESVADMSLTLGGKCIFSNGKFVLEGDAVEKELSNHMADAQLDELGVFPEHQRFVEIGIDFGESGADVTVLGSDLTREYVAVNADYRS